Protein AF-A0A9D5PR48-F1 (afdb_monomer)

Foldseek 3Di:
DWDWPDAFDDDPDFDPVLVVLVVVLVVLVVVCVVCVVVDDPVVNVVSVVVSVVSVVVSVVVRVPLVVLQCVFVVCVVVVVWDKAWAFKPPFAADPDPCLQAWIWTDGPRDIATAGSDCDSRRGAHGVVNPGPDDGGWTKMFIFDDDDPHTRTRTIITDD

Radius of gyration: 21.83 Å; Cα contacts (8 Å, |Δi|>4): 240; chains: 1; bounding box: 52×25×61 Å

Secondary structure (DSSP, 8-state):
-EEEEEEPPPP-PPPHHHHHHHHHHHHHHHHHHHHTTT--HHHHHHHHHHHHHHHHHHHHHHHHHHHHHHHHHHHHHTT--EEEEEEEEEEEPPPTT-TTSPEEEEETTEEEEE-SS--TT--PPPGGGT----TT-EEEEEEEEETTEEEEEEEEEE-

Mean predicted aligned error: 9.35 Å

Nearest PDB structures (foldseek):
  5mto-assembly1_A  TM=6.828E-01  e=8.943E+00  Homo sapiens

pLDDT: mean 79.95, std 10.3, range [54.38, 94.62]

Structure (mmCIF, N/CA/C/O backbone):
data_AF-A0A9D5PR48-F1
#
_entry.id   AF-A0A9D5PR48-F1
#
loop_
_atom_site.group_PDB
_atom_site.id
_atom_site.type_symbol
_atom_site.label_atom_id
_atom_site.label_alt_id
_atom_site.label_comp_id
_atom_site.label_asym_id
_atom_site.label_entity_id
_atom_site.label_seq_id
_atom_site.pdbx_PDB_ins_code
_atom_site.Cartn_x
_atom_site.Cartn_y
_atom_site.Cartn_z
_atom_site.occupancy
_atom_site.B_iso_or_equiv
_atom_site.auth_seq_id
_atom_site.auth_comp_id
_atom_site.auth_asym_id
_atom_site.auth_atom_id
_atom_site.pdbx_PDB_model_num
ATOM 1 N N . MET A 1 1 ? -23.192 7.357 17.269 1.00 73.12 1 MET A N 1
ATOM 2 C CA . MET A 1 1 ? -23.540 7.566 15.830 1.00 73.12 1 MET A CA 1
ATOM 3 C C . MET A 1 1 ? -22.250 7.376 15.039 1.00 73.12 1 MET A C 1
ATOM 5 O O . MET A 1 1 ? -21.206 7.620 15.623 1.00 73.12 1 MET A O 1
ATOM 9 N N . TYR A 1 2 ? -22.253 6.890 13.791 1.00 80.50 2 TYR A N 1
ATOM 10 C CA . TYR A 1 2 ? -20.983 6.732 13.058 1.00 80.50 2 TYR A CA 1
ATOM 11 C C . TYR A 1 2 ? -20.631 8.016 12.310 1.00 80.50 2 TYR A C 1
ATOM 13 O O . TYR A 1 2 ? -21.438 8.506 11.518 1.00 80.50 2 TYR A O 1
ATOM 21 N N . LYS A 1 3 ? -19.427 8.535 12.547 1.00 86.62 3 LYS A N 1
ATOM 22 C CA . LYS A 1 3 ? -18.838 9.640 11.794 1.00 86.62 3 LYS A CA 1
ATOM 23 C C . LYS A 1 3 ? -17.808 9.084 10.822 1.00 86.62 3 LYS A C 1
ATOM 25 O O . LYS A 1 3 ? -16.856 8.422 11.230 1.00 86.62 3 LYS A O 1
ATOM 30 N N . GLU A 1 4 ? -17.988 9.348 9.534 1.00 85.31 4 GLU A N 1
ATOM 31 C CA . GLU A 1 4 ? -17.011 8.944 8.526 1.00 85.31 4 GLU A CA 1
ATOM 32 C C . GLU A 1 4 ? -15.728 9.765 8.685 1.00 85.31 4 GLU A C 1
ATOM 34 O O . GLU A 1 4 ? -15.743 10.996 8.636 1.00 85.31 4 GLU A O 1
ATOM 39 N N . VAL A 1 5 ? -14.623 9.062 8.918 1.00 85.00 5 VAL A N 1
ATOM 40 C CA . VAL A 1 5 ? -13.288 9.648 9.071 1.00 85.00 5 VAL A CA 1
ATOM 41 C C . VAL A 1 5 ? -12.548 9.624 7.743 1.00 85.00 5 VAL A C 1
ATOM 43 O O . VAL A 1 5 ? -11.842 10.569 7.393 1.00 85.00 5 VAL A O 1
ATOM 46 N N . TYR A 1 6 ? -12.694 8.523 7.011 1.00 85.50 6 TYR A N 1
ATOM 47 C CA . TYR A 1 6 ? -11.962 8.278 5.785 1.00 85.50 6 TYR A CA 1
ATOM 48 C C . TYR A 1 6 ? -12.713 7.284 4.901 1.00 85.50 6 TYR A C 1
ATOM 50 O O . TYR A 1 6 ? -13.219 6.273 5.386 1.00 85.50 6 TYR A O 1
ATOM 58 N N . GLU A 1 7 ? -12.695 7.540 3.596 1.00 84.69 7 GLU A N 1
ATOM 59 C CA . GLU A 1 7 ? -13.134 6.605 2.568 1.00 84.69 7 GLU A CA 1
ATOM 60 C C . GLU A 1 7 ? -12.174 6.670 1.375 1.00 84.69 7 GLU A C 1
ATOM 62 O O . GLU A 1 7 ? -11.791 7.748 0.900 1.00 84.69 7 GLU A O 1
ATOM 67 N N . ALA A 1 8 ? -11.760 5.497 0.902 1.00 81.56 8 ALA A N 1
ATOM 68 C CA . ALA A 1 8 ? -10.838 5.359 -0.206 1.00 81.56 8 ALA A CA 1
ATOM 69 C C . ALA A 1 8 ? -11.466 5.886 -1.497 1.00 81.56 8 ALA A C 1
ATOM 71 O O . ALA A 1 8 ? -12.546 5.475 -1.926 1.00 81.56 8 ALA A O 1
ATOM 72 N N . LYS A 1 9 ? -10.739 6.778 -2.168 1.00 77.94 9 LYS A N 1
ATOM 73 C CA . LYS A 1 9 ? -11.141 7.340 -3.459 1.00 77.94 9 LYS A CA 1
ATOM 74 C C . LYS A 1 9 ? -10.588 6.513 -4.619 1.00 77.94 9 LYS A C 1
ATOM 76 O O . LYS A 1 9 ? -9.524 5.904 -4.480 1.00 77.94 9 LYS A O 1
ATOM 81 N N . PRO A 1 10 ? -11.260 6.529 -5.785 1.00 69.75 10 PRO A N 1
ATOM 82 C CA . PRO A 1 10 ? -10.717 5.898 -6.977 1.00 69.75 10 PRO A CA 1
ATOM 83 C C . PRO A 1 10 ? -9.378 6.555 -7.318 1.00 69.75 10 PRO A C 1
ATOM 85 O O . PRO A 1 10 ? -9.271 7.777 -7.448 1.00 69.75 10 PRO A O 1
ATOM 88 N N . PHE A 1 11 ? -8.335 5.736 -7.419 1.00 62.84 11 PHE A N 1
ATOM 89 C CA . PHE A 1 11 ? -6.980 6.217 -7.639 1.00 62.84 11 PHE A CA 1
ATOM 90 C C . PHE A 1 11 ? -6.679 6.335 -9.135 1.00 62.84 11 PHE A C 1
ATOM 92 O O . PHE A 1 11 ? -6.732 5.350 -9.868 1.00 62.84 11 PHE A O 1
ATOM 99 N N . TYR A 1 12 ? -6.287 7.536 -9.562 1.00 57.91 12 TYR A N 1
ATOM 100 C CA . TYR A 1 12 ? -5.843 7.833 -10.932 1.00 57.91 12 TYR A CA 1
ATOM 101 C C . TYR A 1 12 ? -4.339 8.139 -11.021 1.00 57.91 12 TYR A C 1
ATOM 103 O O . TYR A 1 12 ? -3.853 8.588 -12.057 1.00 57.91 12 TYR A O 1
ATOM 111 N N . GLY A 1 13 ? -3.590 7.952 -9.931 1.00 54.38 13 GLY A N 1
ATOM 112 C CA . GLY A 1 13 ? -2.180 8.323 -9.884 1.00 54.38 13 GLY A CA 1
ATOM 113 C C . GLY A 1 13 ? -1.275 7.352 -10.643 1.00 54.38 13 GLY A C 1
ATOM 114 O O . GLY A 1 13 ? -1.554 6.161 -10.789 1.00 54.38 13 GLY A O 1
ATOM 115 N N . VAL A 1 14 ? -0.145 7.874 -11.104 1.00 59.56 14 VAL A N 1
ATOM 116 C CA . VAL A 1 14 ? 0.869 7.113 -11.833 1.00 59.56 14 VAL A CA 1
ATOM 117 C C . VAL A 1 14 ? 1.994 6.745 -10.866 1.00 59.56 14 VAL A C 1
ATOM 119 O O . VAL A 1 14 ? 2.387 7.564 -10.038 1.00 59.56 14 VAL A O 1
ATOM 122 N N . ASN A 1 15 ? 2.501 5.512 -10.926 1.00 66.75 15 ASN A N 1
ATOM 123 C CA . ASN A 1 15 ? 3.595 5.065 -10.058 1.00 66.75 15 ASN A CA 1
ATOM 124 C C . ASN A 1 15 ? 4.833 5.986 -10.234 1.00 66.75 15 ASN A C 1
ATOM 126 O O . ASN A 1 15 ? 5.262 6.178 -11.372 1.00 66.75 15 ASN A O 1
ATOM 130 N N . PRO A 1 16 ? 5.447 6.535 -9.164 1.00 67.75 16 PRO A N 1
ATOM 131 C CA . PRO A 1 16 ? 6.638 7.385 -9.281 1.00 67.75 16 PRO A CA 1
ATOM 132 C C . PRO A 1 16 ? 7.785 6.722 -10.053 1.00 67.75 16 PRO A C 1
ATOM 134 O O . PRO A 1 16 ? 8.445 7.374 -10.860 1.00 67.75 16 PRO A O 1
ATOM 137 N N . ALA A 1 17 ? 7.977 5.408 -9.882 1.00 68.06 17 ALA A N 1
ATOM 138 C CA . ALA A 1 17 ? 8.968 4.650 -10.641 1.00 68.06 17 ALA A CA 1
ATOM 139 C C . ALA A 1 17 ? 8.660 4.676 -12.146 1.00 68.06 17 ALA A C 1
ATOM 141 O O . ALA A 1 17 ? 9.563 4.870 -12.956 1.00 68.06 17 ALA A O 1
ATOM 142 N N . PHE A 1 18 ? 7.384 4.561 -12.530 1.00 71.81 18 PHE A N 1
ATOM 143 C CA . PHE A 1 18 ? 6.960 4.677 -13.927 1.00 71.81 18 PHE A CA 1
ATOM 144 C C . PHE A 1 18 ? 7.292 6.059 -14.504 1.00 71.81 18 PHE A C 1
ATOM 146 O O . PHE A 1 18 ? 7.827 6.142 -15.606 1.00 71.81 18 PHE A O 1
ATOM 153 N N . VAL A 1 19 ? 7.049 7.137 -13.750 1.00 75.62 19 VAL A N 1
ATOM 154 C CA . VAL A 1 19 ? 7.395 8.503 -14.182 1.00 75.62 19 VAL A CA 1
ATOM 155 C C . VAL A 1 19 ? 8.905 8.641 -14.406 1.00 75.62 19 VAL A C 1
ATOM 157 O O . VAL A 1 19 ? 9.320 9.150 -15.446 1.00 75.62 19 VAL A O 1
ATOM 160 N N . ILE A 1 20 ? 9.729 8.130 -13.485 1.00 79.06 20 ILE A N 1
ATOM 161 C CA . ILE A 1 20 ? 11.196 8.153 -13.605 1.00 79.06 20 ILE A CA 1
ATOM 162 C C . ILE A 1 20 ? 11.656 7.398 -14.857 1.00 79.06 20 ILE A C 1
ATOM 164 O O . ILE A 1 20 ? 12.453 7.924 -15.635 1.00 79.06 20 ILE A O 1
ATOM 168 N N . PHE A 1 21 ? 11.133 6.193 -15.101 1.00 79.19 21 PHE A N 1
ATOM 169 C CA . PHE A 1 21 ? 11.506 5.431 -16.291 1.00 79.19 21 PHE A CA 1
ATOM 170 C C . PHE A 1 21 ? 11.067 6.118 -17.593 1.00 79.19 21 PHE A C 1
ATOM 172 O O . PHE A 1 21 ? 11.830 6.108 -18.559 1.00 79.19 21 PHE A O 1
ATOM 179 N N . CYS A 1 22 ? 9.900 6.768 -17.621 1.00 81.31 22 CYS A N 1
ATOM 180 C CA . CYS A 1 22 ? 9.469 7.578 -18.763 1.00 81.31 22 CYS A CA 1
ATOM 181 C C . CYS A 1 22 ? 10.450 8.724 -19.050 1.00 81.31 22 CYS A C 1
ATOM 183 O O . CYS A 1 22 ? 10.836 8.925 -20.201 1.00 81.31 22 CYS A O 1
ATOM 185 N N . VAL A 1 23 ? 10.911 9.438 -18.016 1.00 85.06 23 VAL A N 1
ATOM 186 C CA . VAL A 1 23 ? 11.910 10.509 -18.167 1.00 85.06 23 VAL A CA 1
ATOM 187 C C . VAL A 1 23 ? 13.230 9.958 -18.714 1.00 85.06 23 VAL A C 1
ATOM 189 O O . VAL A 1 23 ? 13.783 10.522 -19.658 1.00 85.06 23 VAL A O 1
ATOM 192 N N . ILE A 1 24 ? 13.711 8.828 -18.187 1.00 84.19 24 ILE A N 1
ATOM 193 C CA . ILE A 1 24 ? 14.936 8.172 -18.672 1.00 84.19 24 ILE A CA 1
ATOM 194 C C . ILE A 1 24 ? 14.794 7.765 -20.146 1.00 84.19 24 ILE A C 1
ATOM 196 O O . ILE A 1 24 ? 15.695 8.030 -20.940 1.00 84.19 24 ILE A O 1
ATOM 200 N N . ALA A 1 25 ? 13.660 7.180 -20.543 1.00 83.44 25 ALA A N 1
ATOM 201 C CA . ALA A 1 25 ? 13.415 6.788 -21.930 1.00 83.44 25 ALA A CA 1
ATOM 202 C C . ALA A 1 25 ? 13.410 7.994 -22.886 1.00 83.44 25 ALA A C 1
ATOM 204 O O . ALA A 1 25 ? 13.985 7.922 -23.976 1.00 83.44 25 ALA A O 1
ATOM 205 N N . VAL A 1 26 ? 12.827 9.124 -22.470 1.00 87.00 26 VAL A N 1
ATOM 206 C CA . VAL A 1 26 ? 12.866 10.378 -23.240 1.00 87.00 26 VAL A CA 1
ATOM 207 C C . VAL A 1 26 ? 14.301 10.893 -23.373 1.00 87.00 26 VAL A C 1
ATOM 209 O O . VAL A 1 26 ? 14.725 11.211 -24.483 1.00 87.00 26 VAL A O 1
ATOM 212 N N . LEU A 1 27 ? 15.081 10.917 -22.286 1.00 86.44 27 LEU A N 1
ATOM 213 C CA . LEU A 1 27 ? 16.483 11.350 -22.318 1.00 86.44 27 LEU A CA 1
ATOM 214 C C . LEU A 1 27 ? 17.338 10.477 -23.245 1.00 86.44 27 LEU A C 1
ATOM 216 O O . LEU A 1 27 ? 18.084 11.011 -24.065 1.00 86.44 27 LEU A O 1
ATOM 220 N N . ILE A 1 28 ? 17.188 9.150 -23.175 1.00 83.62 28 ILE A N 1
ATOM 221 C CA . ILE A 1 28 ? 17.862 8.215 -24.088 1.00 83.62 28 ILE A CA 1
ATOM 222 C C . ILE A 1 28 ? 17.473 8.535 -25.534 1.00 83.62 28 ILE A C 1
ATOM 224 O O . ILE A 1 28 ? 18.347 8.675 -26.385 1.00 83.62 28 ILE A O 1
ATOM 228 N N . THR A 1 29 ? 16.184 8.729 -25.815 1.00 82.88 29 THR A N 1
ATOM 229 C CA . THR A 1 29 ? 15.697 9.053 -27.165 1.00 82.88 29 THR A CA 1
ATOM 230 C C . THR A 1 29 ? 16.295 10.361 -27.695 1.00 82.88 29 THR A C 1
ATOM 232 O O . THR A 1 29 ? 16.726 10.420 -28.846 1.00 82.88 29 THR A O 1
ATOM 235 N N . LEU A 1 30 ? 16.395 11.398 -26.860 1.00 86.44 30 LEU A N 1
ATOM 236 C CA . LEU A 1 30 ? 17.009 12.677 -27.230 1.00 86.44 30 LEU A CA 1
ATOM 237 C C . LEU A 1 30 ? 18.506 12.538 -27.534 1.00 86.44 30 LEU A C 1
ATOM 239 O O . LEU A 1 30 ? 18.980 13.079 -28.535 1.00 86.44 30 LEU A O 1
ATOM 243 N N . ILE A 1 31 ? 19.241 11.773 -26.720 1.00 83.50 31 ILE A N 1
ATOM 244 C CA . ILE A 1 31 ? 20.657 11.462 -26.967 1.00 83.50 31 ILE A CA 1
ATOM 245 C C . ILE A 1 31 ? 20.807 10.724 -28.301 1.00 83.50 31 ILE A C 1
ATOM 247 O O . ILE A 1 31 ? 21.691 11.051 -29.096 1.00 83.50 31 ILE A O 1
ATOM 251 N N . LEU A 1 32 ? 19.913 9.775 -28.592 1.00 78.38 32 LEU A N 1
ATOM 252 C CA . LEU A 1 32 ? 19.930 9.049 -29.858 1.00 78.38 32 LEU A CA 1
ATOM 253 C C . LEU A 1 32 ? 19.725 9.976 -31.045 1.00 78.38 32 LEU A C 1
ATOM 255 O O . LEU A 1 32 ? 20.510 9.911 -31.985 1.00 78.38 32 LEU A O 1
ATOM 259 N N . ILE A 1 33 ? 18.736 10.866 -30.994 1.00 82.81 33 ILE A N 1
ATOM 260 C CA . ILE A 1 33 ? 18.483 11.832 -32.069 1.00 82.81 33 ILE A CA 1
ATOM 261 C C . ILE A 1 33 ? 19.699 12.749 -32.274 1.00 82.81 33 ILE A C 1
ATOM 263 O O . ILE A 1 33 ? 20.119 12.968 -33.411 1.00 82.81 33 ILE A O 1
ATOM 267 N N . ALA A 1 34 ? 20.312 13.239 -31.192 1.00 83.19 34 ALA A N 1
ATOM 268 C CA . ALA A 1 34 ? 21.458 14.146 -31.263 1.00 83.19 34 ALA A CA 1
ATOM 269 C C . ALA A 1 34 ? 22.705 13.498 -31.894 1.00 83.19 34 ALA A C 1
ATOM 271 O O . ALA A 1 34 ? 23.434 14.143 -32.650 1.00 83.19 34 ALA A O 1
ATOM 272 N N . PHE A 1 35 ? 22.947 12.215 -31.618 1.00 78.88 35 PHE A N 1
ATOM 273 C CA . PHE A 1 35 ? 24.132 11.493 -32.093 1.00 78.88 35 PHE A CA 1
ATOM 274 C C . PHE A 1 35 ? 23.864 10.561 -33.283 1.00 78.88 35 PHE A C 1
ATOM 276 O O . PHE A 1 35 ? 24.788 9.922 -33.788 1.00 78.88 35 PHE A O 1
ATOM 283 N N . TRP A 1 36 ? 22.636 10.532 -33.803 1.00 73.44 36 TRP A N 1
ATOM 284 C CA . TRP A 1 36 ? 22.188 9.596 -34.840 1.00 73.44 36 TRP A CA 1
ATOM 285 C C . TRP A 1 36 ? 23.044 9.627 -36.113 1.00 73.44 36 TRP A C 1
ATOM 287 O O . TRP A 1 36 ? 23.288 8.599 -36.744 1.00 73.44 36 TRP A O 1
ATOM 297 N N . ARG A 1 37 ? 23.563 10.810 -36.466 1.00 71.31 37 ARG A N 1
ATOM 298 C CA . ARG A 1 37 ? 24.444 11.012 -37.628 1.00 71.31 37 ARG A CA 1
ATOM 299 C C . ARG A 1 37 ? 25.890 10.564 -37.413 1.00 71.31 37 ARG A C 1
ATOM 301 O O . ARG A 1 37 ? 26.593 10.361 -38.395 1.00 71.31 37 ARG A O 1
ATOM 308 N N . LYS A 1 38 ? 26.339 10.434 -36.163 1.00 73.44 38 LYS A N 1
ATOM 309 C CA . LYS A 1 38 ? 27.724 10.071 -35.813 1.00 73.44 38 LYS A CA 1
ATOM 310 C C . LYS A 1 38 ? 27.906 8.579 -35.537 1.00 73.44 38 LYS A C 1
ATOM 312 O O . LYS A 1 38 ? 29.039 8.126 -35.429 1.00 73.44 38 LYS A O 1
ATOM 317 N N . PHE A 1 39 ? 26.813 7.829 -35.419 1.00 69.88 39 PHE A N 1
ATOM 318 C CA . PHE A 1 39 ? 26.846 6.417 -35.062 1.00 69.88 39 PHE A CA 1
ATOM 319 C C . PHE A 1 39 ? 26.921 5.493 -36.279 1.00 69.88 39 PHE A C 1
ATOM 321 O O . PHE A 1 39 ? 26.159 5.643 -37.243 1.00 69.88 39 PHE A O 1
ATOM 328 N N . ASP A 1 40 ? 27.819 4.512 -36.182 1.00 80.56 40 ASP A N 1
ATOM 329 C CA . ASP A 1 40 ? 27.971 3.398 -37.117 1.00 80.56 40 ASP A CA 1
ATOM 330 C C . ASP A 1 40 ? 26.772 2.432 -37.041 1.00 80.56 40 ASP A C 1
ATOM 332 O O . ASP A 1 40 ? 26.048 2.384 -36.041 1.00 80.56 40 ASP A O 1
ATOM 336 N N . MET A 1 41 ? 26.532 1.656 -38.095 1.00 75.75 41 MET A N 1
ATOM 337 C CA . MET A 1 41 ? 25.315 0.863 -38.274 1.00 75.75 41 MET A CA 1
ATOM 338 C C . MET A 1 41 ? 25.081 -0.141 -37.133 1.00 75.75 41 MET A C 1
ATOM 340 O O . MET A 1 41 ? 23.953 -0.260 -36.655 1.00 75.75 41 MET A O 1
ATOM 344 N N . GLY A 1 42 ? 26.139 -0.781 -36.617 1.00 77.19 42 GLY A N 1
ATOM 345 C CA . GL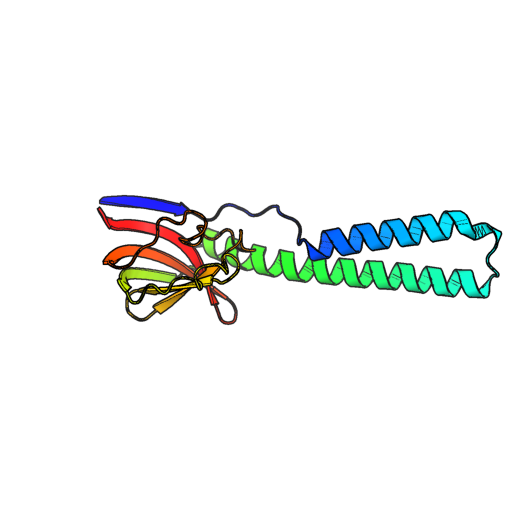Y A 1 42 ? 26.050 -1.703 -35.476 1.00 77.19 42 GLY A CA 1
ATOM 346 C C . GLY A 1 42 ? 25.629 -1.021 -34.169 1.00 77.19 42 GLY A C 1
ATOM 347 O O . GLY A 1 42 ? 24.785 -1.533 -33.433 1.00 77.19 42 GLY A O 1
ATOM 348 N N . SER A 1 43 ? 26.139 0.187 -33.913 1.00 77.38 43 SER A N 1
ATOM 349 C CA . SER A 1 43 ? 25.757 0.959 -32.725 1.00 77.38 43 SER A CA 1
ATOM 350 C C . SER A 1 43 ? 24.285 1.385 -32.754 1.00 77.38 43 SER A C 1
ATOM 352 O O . SER A 1 43 ? 23.621 1.354 -31.722 1.00 77.38 43 SER A O 1
ATOM 354 N N . ARG A 1 44 ? 23.718 1.665 -33.937 1.00 78.25 44 ARG A N 1
ATOM 355 C CA . ARG A 1 44 ? 22.286 1.992 -34.085 1.00 78.25 44 ARG A CA 1
ATOM 356 C C . ARG A 1 44 ? 21.384 0.836 -33.657 1.00 78.25 44 ARG A C 1
ATOM 358 O O . ARG A 1 44 ? 20.418 1.073 -32.939 1.00 78.25 44 ARG A O 1
ATOM 365 N N . PHE A 1 45 ? 21.713 -0.397 -34.049 1.00 81.81 45 PHE A N 1
ATOM 366 C CA . PHE A 1 45 ? 20.962 -1.586 -33.628 1.00 81.81 45 PHE A CA 1
ATOM 367 C C . PHE A 1 45 ? 21.047 -1.818 -32.119 1.00 81.81 45 PHE A C 1
ATOM 369 O O . PHE A 1 45 ? 20.027 -2.083 -31.486 1.00 81.81 45 PHE A O 1
ATOM 376 N N . PHE A 1 46 ? 22.237 -1.656 -31.535 1.00 81.25 46 PHE A N 1
ATOM 377 C CA . PHE A 1 46 ? 22.432 -1.783 -30.091 1.00 81.25 46 PHE A CA 1
ATOM 378 C C . PHE A 1 46 ? 21.573 -0.783 -29.302 1.00 81.25 46 PHE A C 1
ATOM 380 O O . PHE A 1 46 ? 20.895 -1.149 -28.344 1.00 81.25 46 PHE A O 1
ATOM 387 N N . PHE A 1 47 ? 21.519 0.473 -29.743 1.00 78.44 47 PHE A N 1
ATOM 388 C CA . PHE A 1 47 ? 20.689 1.487 -29.099 1.00 78.44 47 PHE A CA 1
ATOM 389 C C . PHE A 1 47 ? 19.185 1.269 -29.277 1.00 78.44 47 PHE A C 1
ATOM 391 O O . PHE A 1 47 ? 18.413 1.530 -28.355 1.00 78.44 47 PHE A O 1
ATOM 398 N N . LEU A 1 48 ? 18.759 0.779 -30.441 1.00 81.56 48 LEU A N 1
ATOM 399 C CA . LEU A 1 48 ? 17.356 0.463 -30.706 1.00 81.56 48 LEU A CA 1
ATOM 400 C C . LEU A 1 48 ? 16.889 -0.698 -29.814 1.00 81.56 48 LEU A C 1
ATOM 402 O O . LEU A 1 48 ? 15.801 -0.643 -29.245 1.00 81.56 48 LEU A O 1
ATOM 406 N N . PHE A 1 49 ? 17.757 -1.691 -29.599 1.00 86.19 49 PHE A N 1
ATOM 407 C CA . PHE A 1 49 ? 17.534 -2.755 -28.623 1.00 86.19 49 PHE A CA 1
ATOM 408 C C . PHE A 1 49 ? 17.394 -2.211 -27.193 1.00 86.19 49 PHE A C 1
ATOM 410 O O . PHE A 1 49 ? 16.437 -2.566 -26.506 1.00 86.19 49 PHE A O 1
ATOM 417 N N . ILE A 1 50 ? 18.281 -1.302 -26.763 1.00 83.69 50 ILE A N 1
ATOM 418 C CA . ILE A 1 50 ? 18.180 -0.646 -25.446 1.00 83.69 50 ILE A 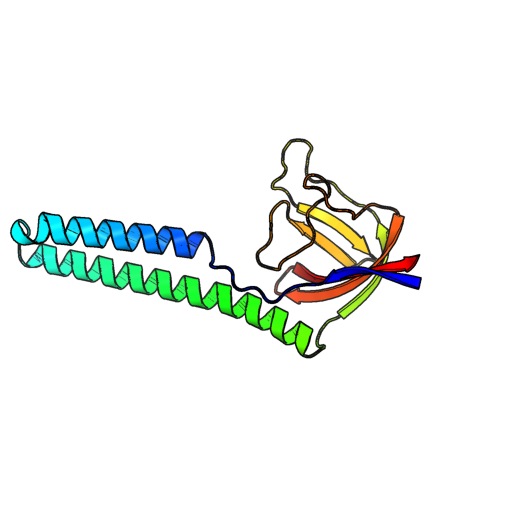CA 1
ATOM 419 C C . ILE A 1 50 ? 16.837 0.080 -25.301 1.00 83.69 50 ILE A C 1
ATOM 421 O O . ILE A 1 50 ? 16.165 -0.078 -24.285 1.00 83.69 50 ILE A O 1
ATOM 425 N N . LEU A 1 51 ? 16.412 0.840 -26.313 1.00 83.06 51 LEU A N 1
ATOM 426 C CA . LEU A 1 51 ? 15.141 1.564 -26.275 1.00 83.06 51 LEU A CA 1
ATOM 427 C C . LEU A 1 51 ? 13.944 0.610 -26.129 1.00 83.06 51 LEU A C 1
ATOM 429 O O . LEU A 1 51 ? 13.096 0.827 -25.265 1.00 83.06 51 LEU A O 1
ATOM 433 N N . ILE A 1 52 ? 13.897 -0.466 -26.923 1.00 86.00 52 ILE A N 1
ATOM 434 C CA . ILE A 1 52 ? 12.848 -1.496 -26.832 1.00 86.00 52 ILE A CA 1
ATOM 435 C C . ILE A 1 52 ? 12.840 -2.140 -25.442 1.00 86.00 52 ILE A C 1
ATOM 437 O O . ILE A 1 52 ? 11.777 -2.316 -24.848 1.00 86.00 52 ILE A O 1
ATOM 441 N N . PHE A 1 53 ? 14.015 -2.453 -24.898 1.00 85.81 53 PHE A N 1
ATOM 442 C CA . PHE A 1 53 ? 14.148 -3.042 -23.570 1.00 85.81 53 PHE A CA 1
ATOM 443 C C . PHE A 1 53 ? 13.623 -2.109 -22.467 1.00 85.81 53 PHE A C 1
ATOM 445 O O . PHE A 1 53 ? 12.878 -2.546 -21.589 1.00 85.81 53 PHE A O 1
ATOM 452 N N . PHE A 1 54 ? 13.923 -0.810 -22.543 1.00 81.75 54 PHE A N 1
ATOM 453 C CA . PHE A 1 54 ? 13.376 0.180 -21.611 1.00 81.75 54 PHE A CA 1
ATOM 454 C C . PHE A 1 54 ? 11.854 0.320 -21.736 1.00 81.75 54 PHE A C 1
ATOM 456 O O . PHE A 1 54 ? 11.167 0.342 -20.716 1.00 81.75 54 PHE A O 1
ATOM 463 N N . ILE A 1 55 ? 11.310 0.350 -22.958 1.00 82.94 55 ILE A N 1
ATOM 464 C CA . ILE A 1 55 ? 9.854 0.371 -23.188 1.00 82.94 55 ILE A CA 1
ATOM 465 C C . ILE A 1 55 ? 9.191 -0.871 -22.579 1.00 82.94 55 ILE A C 1
ATOM 467 O O . ILE A 1 55 ? 8.134 -0.766 -21.951 1.00 82.94 55 ILE A O 1
ATOM 471 N N . PHE A 1 56 ? 9.822 -2.039 -22.712 1.00 84.69 56 PHE A N 1
ATOM 472 C CA . PHE A 1 56 ? 9.336 -3.285 -22.126 1.00 84.69 56 PHE A CA 1
ATOM 473 C C . PHE A 1 56 ? 9.305 -3.225 -20.590 1.00 84.69 56 PHE A C 1
ATOM 475 O O . PHE A 1 56 ? 8.274 -3.528 -19.989 1.00 84.69 56 PHE A O 1
ATOM 482 N N . ILE A 1 57 ? 10.382 -2.756 -19.946 1.00 81.38 57 ILE A N 1
ATOM 483 C CA . ILE A 1 57 ? 10.431 -2.571 -18.484 1.00 81.38 57 ILE A CA 1
ATOM 484 C C . ILE A 1 57 ? 9.346 -1.595 -18.013 1.00 81.38 57 ILE A C 1
ATOM 486 O O . ILE A 1 57 ? 8.626 -1.898 -17.059 1.00 81.38 57 ILE A O 1
ATOM 490 N N . ILE A 1 58 ? 9.195 -0.452 -18.692 1.00 78.31 58 ILE A N 1
ATOM 491 C CA . ILE A 1 58 ? 8.167 0.556 -18.385 1.00 78.31 58 ILE A CA 1
ATOM 492 C C . ILE A 1 58 ? 6.772 -0.066 -18.443 1.00 78.31 58 ILE A C 1
ATOM 494 O O . ILE A 1 58 ? 5.973 0.113 -17.523 1.00 78.31 58 ILE A O 1
ATOM 498 N N . SER A 1 59 ? 6.498 -0.834 -19.497 1.00 72.75 59 SER A N 1
ATOM 499 C CA . SER A 1 59 ? 5.204 -1.485 -19.714 1.00 72.75 59 SER A CA 1
ATOM 500 C C . SER A 1 59 ? 4.890 -2.509 -18.619 1.00 72.75 59 SER A C 1
ATOM 502 O O . SER A 1 59 ? 3.788 -2.509 -18.071 1.00 72.75 5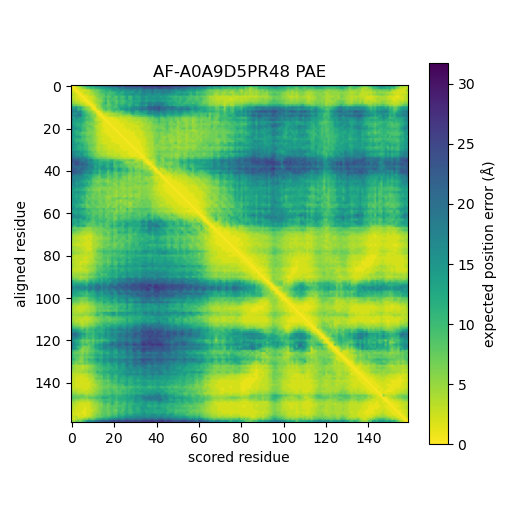9 SER A O 1
ATOM 504 N N . CYS A 1 60 ? 5.872 -3.327 -18.226 1.00 75.31 60 CYS A N 1
ATOM 505 C CA . CYS A 1 60 ? 5.722 -4.292 -17.134 1.00 75.31 60 CYS A CA 1
ATOM 506 C C . CYS A 1 60 ? 5.444 -3.613 -15.781 1.00 75.31 60 CYS A C 1
ATOM 508 O O . CYS A 1 60 ? 4.580 -4.065 -15.030 1.00 75.31 60 CYS A O 1
ATOM 510 N N . GLN A 1 61 ? 6.140 -2.516 -15.466 1.00 69.88 61 GLN A N 1
ATOM 511 C CA . GLN A 1 61 ? 5.946 -1.768 -14.214 1.00 69.88 61 GLN A CA 1
ATOM 512 C C . GLN A 1 61 ? 4.591 -1.044 -14.160 1.00 69.88 61 GLN A C 1
ATOM 514 O O . GLN A 1 61 ? 3.941 -0.993 -13.109 1.00 69.88 61 GLN A O 1
ATOM 519 N N . ALA A 1 62 ? 4.140 -0.504 -15.295 1.00 65.62 62 ALA A N 1
ATOM 520 C CA . ALA A 1 62 ? 2.820 0.105 -15.413 1.00 65.62 62 ALA A CA 1
ATOM 521 C C . ALA A 1 62 ? 1.716 -0.921 -15.135 1.00 65.62 62 ALA A C 1
ATOM 523 O O . ALA A 1 62 ? 0.808 -0.658 -14.349 1.00 65.62 62 ALA A O 1
ATOM 524 N N . TYR A 1 63 ? 1.829 -2.111 -15.731 1.00 66.81 63 TYR A N 1
ATOM 525 C CA . TYR A 1 63 ? 0.808 -3.148 -15.627 1.00 66.81 63 TYR A CA 1
ATOM 526 C C . TYR A 1 63 ? 0.641 -3.661 -14.191 1.00 66.81 63 TYR A C 1
ATOM 528 O O . TYR A 1 63 ? -0.468 -3.681 -13.664 1.00 66.81 63 TYR A O 1
ATOM 536 N N . THR A 1 64 ? 1.736 -4.016 -13.514 1.00 65.31 64 THR A N 1
ATOM 537 C CA . THR A 1 64 ? 1.675 -4.661 -12.188 1.00 65.31 64 THR A CA 1
ATOM 538 C C . THR A 1 64 ? 1.158 -3.743 -11.082 1.00 65.31 64 THR A C 1
ATOM 540 O O . THR A 1 64 ? 0.440 -4.190 -10.187 1.00 65.31 64 THR A O 1
ATOM 543 N N . SER A 1 65 ? 1.508 -2.456 -11.128 1.00 62.91 65 SER A N 1
ATOM 544 C CA . SER A 1 65 ? 1.125 -1.496 -10.088 1.00 62.91 65 SER A CA 1
ATOM 545 C C . SER A 1 65 ? -0.303 -0.968 -10.249 1.00 62.91 65 SER A C 1
ATOM 547 O O . SER A 1 65 ? -0.979 -0.730 -9.246 1.00 62.91 65 SER A O 1
ATOM 549 N N . ILE A 1 66 ? -0.784 -0.832 -11.487 1.00 66.25 66 ILE A N 1
ATOM 550 C CA . ILE A 1 66 ? -2.167 -0.435 -11.775 1.00 66.25 66 ILE A CA 1
ATOM 551 C C . ILE A 1 66 ? -3.125 -1.596 -11.481 1.00 66.25 66 ILE A C 1
ATOM 553 O O . ILE A 1 66 ? -4.170 -1.377 -10.870 1.00 66.25 66 ILE A O 1
ATOM 557 N N . ASP A 1 67 ? -2.761 -2.827 -11.852 1.00 72.06 67 ASP A N 1
ATOM 558 C CA . ASP A 1 67 ? -3.631 -3.997 -11.692 1.00 72.06 67 ASP A CA 1
ATOM 559 C C . ASP A 1 67 ? -3.892 -4.334 -10.216 1.00 72.06 67 ASP A C 1
ATOM 561 O O . ASP A 1 67 ? -5.040 -4.499 -9.807 1.00 72.06 67 ASP A O 1
ATOM 565 N N . ALA A 1 68 ? -2.851 -4.315 -9.376 1.00 73.38 68 ALA A N 1
ATOM 566 C CA . ALA A 1 68 ? -2.976 -4.555 -7.936 1.00 73.38 68 ALA A CA 1
ATOM 567 C C . ALA A 1 68 ? -3.971 -3.594 -7.259 1.00 73.38 68 ALA A C 1
ATOM 569 O O . ALA A 1 68 ? -4.870 -4.016 -6.533 1.00 73.38 68 ALA A O 1
ATOM 570 N N . LYS A 1 69 ? -3.832 -2.294 -7.534 1.00 74.81 69 LYS A N 1
ATOM 571 C CA . LYS A 1 69 ? -4.686 -1.243 -6.967 1.00 74.81 69 LYS A CA 1
ATOM 572 C C . LYS A 1 69 ? -6.108 -1.315 -7.472 1.00 74.81 69 LYS A C 1
ATOM 574 O O . LYS A 1 69 ? -7.048 -1.222 -6.688 1.00 74.81 69 LYS A O 1
ATOM 579 N N . ARG A 1 70 ? -6.258 -1.511 -8.781 1.00 78.00 70 ARG A N 1
ATOM 580 C CA . ARG A 1 70 ? -7.562 -1.660 -9.411 1.00 78.00 70 ARG A CA 1
ATOM 581 C C . ARG A 1 70 ? -8.292 -2.874 -8.856 1.00 78.00 70 ARG A C 1
ATOM 583 O O . ARG A 1 70 ? -9.478 -2.773 -8.581 1.00 78.00 70 ARG A O 1
ATOM 590 N N . LYS A 1 71 ? -7.594 -3.990 -8.641 1.00 82.88 71 LYS A N 1
ATOM 591 C CA . LYS A 1 71 ? -8.175 -5.202 -8.063 1.00 82.88 71 LYS A CA 1
ATOM 592 C C . LYS A 1 71 ? -8.709 -4.964 -6.650 1.00 82.88 71 LYS A C 1
ATOM 594 O O . LYS A 1 71 ? -9.859 -5.296 -6.395 1.00 82.88 71 LYS A O 1
ATOM 599 N N . VAL A 1 72 ? -7.914 -4.359 -5.766 1.00 86.19 72 VAL A N 1
ATOM 600 C CA . VAL A 1 72 ? -8.349 -4.058 -4.388 1.00 86.19 72 VAL A CA 1
ATOM 601 C C . VAL A 1 72 ? -9.501 -3.053 -4.380 1.00 86.19 72 VAL A C 1
ATOM 603 O O . VAL A 1 72 ? -10.509 -3.283 -3.724 1.00 86.19 72 VAL A O 1
ATOM 606 N N . TYR A 1 73 ? -9.410 -1.972 -5.159 1.00 85.31 73 TYR A N 1
ATOM 607 C CA . TYR A 1 73 ? -10.490 -0.986 -5.222 1.00 85.31 73 TYR A CA 1
ATOM 608 C C . TYR A 1 73 ? -11.780 -1.571 -5.816 1.00 85.31 73 TYR A C 1
ATOM 610 O O . TYR A 1 73 ? -12.866 -1.322 -5.306 1.00 85.31 73 TYR A O 1
ATOM 618 N N . ASN A 1 74 ? -11.683 -2.403 -6.855 1.00 85.81 74 ASN A N 1
ATOM 619 C CA . ASN A 1 74 ? -12.846 -3.084 -7.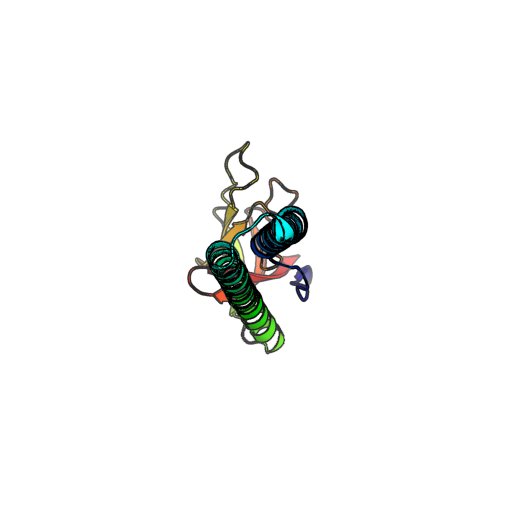422 1.00 85.81 74 ASN A CA 1
ATOM 620 C C . ASN A 1 74 ? -13.481 -4.057 -6.424 1.00 85.81 74 ASN A C 1
ATOM 622 O O . ASN A 1 74 ? -14.703 -4.106 -6.353 1.00 85.81 74 ASN A O 1
ATOM 626 N N . ALA A 1 75 ? -12.680 -4.796 -5.650 1.00 88.69 75 ALA A N 1
ATOM 627 C CA . ALA A 1 75 ? -13.188 -5.662 -4.587 1.00 88.69 75 ALA A CA 1
ATOM 628 C C . ALA A 1 75 ? -13.929 -4.845 -3.514 1.00 88.69 75 ALA A C 1
ATOM 630 O O . ALA A 1 75 ? -15.009 -5.232 -3.078 1.00 88.69 75 ALA A O 1
ATOM 631 N N . TYR A 1 76 ? -13.425 -3.655 -3.172 1.00 89.94 76 TYR A N 1
ATOM 632 C CA . TYR A 1 76 ? -14.117 -2.741 -2.262 1.00 89.94 76 TYR A CA 1
ATOM 633 C C . TYR A 1 76 ? -15.479 -2.296 -2.808 1.00 89.94 76 TYR A C 1
ATOM 635 O O . TYR A 1 76 ? -16.486 -2.417 -2.114 1.00 89.94 76 TYR A O 1
ATOM 643 N N . ILE A 1 77 ? -15.532 -1.858 -4.070 1.00 89.88 77 ILE A N 1
ATOM 644 C CA . ILE A 1 77 ? -16.782 -1.451 -4.732 1.00 89.88 77 ILE A CA 1
ATOM 645 C C . ILE A 1 77 ? -17.758 -2.625 -4.899 1.00 89.88 77 ILE A C 1
ATOM 647 O O . ILE A 1 77 ? -18.968 -2.432 -4.814 1.00 89.88 77 ILE A O 1
ATOM 651 N N . ALA A 1 78 ? -17.252 -3.842 -5.104 1.00 91.69 78 ALA A N 1
ATOM 652 C CA . ALA A 1 78 ? -18.059 -5.058 -5.168 1.00 91.69 78 ALA A CA 1
ATOM 653 C C . ALA A 1 78 ? -18.611 -5.500 -3.797 1.00 91.69 78 ALA A C 1
ATOM 655 O O . ALA A 1 78 ? -19.433 -6.412 -3.743 1.00 91.69 78 ALA A O 1
ATOM 656 N N . GLY A 1 79 ? -18.186 -4.863 -2.699 1.00 91.00 79 GLY A N 1
ATOM 657 C CA . GLY A 1 79 ? -18.572 -5.241 -1.339 1.00 91.00 79 GLY A CA 1
ATOM 658 C C . GLY A 1 79 ? -17.785 -6.426 -0.772 1.00 91.00 79 GLY A C 1
ATOM 659 O O . GLY A 1 79 ? -18.154 -6.956 0.270 1.00 91.00 79 GLY A O 1
ATOM 660 N N . GLU A 1 80 ? -16.696 -6.840 -1.422 1.00 93.12 80 GLU A N 1
ATOM 661 C CA . GLU A 1 80 ? -15.825 -7.953 -1.016 1.00 93.12 80 GLU A CA 1
ATOM 662 C C . GLU A 1 80 ? -14.766 -7.509 0.014 1.00 93.12 80 GLU A C 1
ATOM 664 O O . GLU A 1 80 ? -13.589 -7.859 -0.079 1.00 93.12 80 GLU A O 1
ATOM 669 N N . TYR A 1 81 ? -15.165 -6.690 0.986 1.00 93.00 81 TYR A N 1
ATOM 670 C CA . TYR A 1 81 ? -14.301 -6.236 2.073 1.00 93.00 81 TYR A CA 1
ATOM 671 C C . TYR A 1 81 ? -14.662 -6.926 3.388 1.00 93.00 81 TYR A C 1
ATOM 673 O O . TYR A 1 81 ? -15.788 -7.366 3.610 1.00 93.00 81 TYR A O 1
ATOM 681 N N . LEU A 1 82 ? -13.686 -6.993 4.285 1.00 94.62 82 LEU A N 1
ATOM 682 C CA . LEU A 1 82 ? -13.887 -7.399 5.666 1.00 94.62 82 LEU A CA 1
ATOM 683 C C . LEU A 1 82 ? -14.124 -6.163 6.525 1.00 94.62 82 LEU A C 1
ATOM 685 O O . LEU A 1 82 ? -13.651 -5.069 6.214 1.00 94.62 82 LEU A O 1
ATOM 689 N N . THR A 1 83 ? -14.844 -6.340 7.625 1.00 94.31 83 THR A N 1
ATOM 690 C CA . THR A 1 83 ? -15.077 -5.276 8.597 1.00 94.31 83 THR A CA 1
ATOM 691 C C . THR A 1 83 ? -14.633 -5.745 9.968 1.00 94.31 83 THR A C 1
ATOM 693 O O . THR A 1 83 ? -14.968 -6.852 10.383 1.00 94.31 83 THR A O 1
ATOM 696 N N . VAL A 1 84 ? -13.902 -4.892 10.677 1.00 94.62 84 VAL A N 1
ATOM 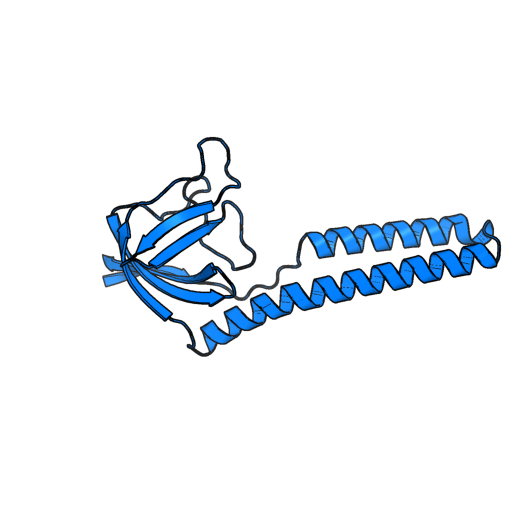697 C CA . VAL A 1 84 ? -13.586 -5.074 12.094 1.00 94.62 84 VAL A CA 1
ATOM 698 C C . VAL A 1 84 ? -14.032 -3.836 12.855 1.00 94.62 84 VAL A C 1
ATOM 700 O O . VAL A 1 84 ? -13.975 -2.720 12.334 1.00 94.62 84 VAL A O 1
ATOM 703 N N . GLN A 1 85 ? -14.530 -4.031 14.068 1.00 94.31 85 GLN A N 1
ATOM 704 C CA . GLN A 1 85 ? -14.989 -2.955 14.928 1.00 94.31 85 GLN A CA 1
ATOM 705 C C . GLN A 1 85 ? -14.434 -3.170 16.324 1.00 94.31 85 GLN A C 1
ATOM 707 O O . GLN A 1 85 ? -14.540 -4.262 16.870 1.00 94.31 85 GLN A O 1
ATOM 712 N N . GLY A 1 86 ? -13.887 -2.115 16.910 1.00 93.38 86 GLY A N 1
ATOM 713 C CA . GLY A 1 86 ? -13.316 -2.188 18.239 1.00 93.38 86 GLY A CA 1
ATOM 714 C C . GLY A 1 86 ? -12.592 -0.911 18.612 1.00 93.38 86 GLY A C 1
ATOM 715 O O . GLY A 1 86 ? -12.668 0.104 17.919 1.00 93.38 86 GLY A O 1
ATOM 716 N N . VAL A 1 87 ? -11.897 -0.984 19.737 1.00 93.38 87 VAL A N 1
ATOM 717 C CA . VAL A 1 87 ? -11.044 0.095 20.218 1.00 93.38 87 VAL A CA 1
ATOM 718 C C . VAL A 1 87 ? -9.653 -0.099 19.628 1.00 93.38 87 VAL A C 1
ATOM 720 O O . VAL A 1 87 ? -9.141 -1.217 19.634 1.00 93.38 87 VAL A O 1
ATOM 723 N N . ILE A 1 88 ? -9.071 0.978 19.108 1.00 92.56 88 ILE A N 1
ATOM 724 C CA . ILE A 1 88 ? -7.669 1.004 18.699 1.00 92.56 88 ILE A CA 1
ATOM 725 C C . ILE A 1 88 ? -6.807 0.752 19.936 1.00 92.56 88 ILE A C 1
ATOM 727 O O . ILE A 1 88 ? -6.946 1.469 20.928 1.00 92.56 88 ILE A O 1
ATOM 731 N N . SER A 1 89 ? -5.941 -0.253 19.861 1.00 92.56 89 SER A N 1
ATOM 732 C CA . SER A 1 89 ? -4.960 -0.575 20.895 1.00 92.56 89 SER A CA 1
ATOM 733 C C . SER A 1 89 ? -3.541 -0.623 20.332 1.00 92.56 89 SER A C 1
ATOM 735 O O . SER A 1 89 ? -3.336 -0.858 19.135 1.00 92.56 89 SER A O 1
ATOM 737 N N . ASP A 1 90 ? -2.565 -0.438 21.221 1.00 89.12 90 ASP A N 1
ATOM 738 C CA . ASP A 1 90 ? -1.129 -0.552 20.951 1.00 89.12 90 ASP A CA 1
ATOM 739 C C . ASP A 1 90 ? -0.660 0.337 19.789 1.00 89.12 90 ASP A C 1
ATOM 741 O O . ASP A 1 90 ? 0.197 -0.053 18.988 1.00 89.12 90 ASP A O 1
ATOM 745 N N . TYR A 1 91 ? -1.230 1.545 19.686 1.00 87.50 91 TYR A N 1
ATOM 746 C CA . TYR A 1 91 ? -0.858 2.492 18.639 1.00 87.50 91 TYR A CA 1
ATOM 747 C C . TYR A 1 91 ? 0.622 2.877 18.754 1.00 87.50 91 TYR A C 1
ATOM 749 O O . TYR A 1 91 ? 1.033 3.638 19.634 1.00 87.50 91 TYR A O 1
ATOM 757 N N . THR A 1 92 ? 1.426 2.372 17.828 1.00 85.75 92 THR A N 1
ATOM 758 C CA . THR A 1 92 ? 2.859 2.619 17.758 1.00 85.75 92 THR A CA 1
ATOM 759 C C . THR A 1 92 ? 3.121 3.673 16.698 1.00 85.75 92 THR A C 1
ATOM 761 O O . THR A 1 92 ? 2.796 3.499 15.522 1.00 85.75 92 THR A O 1
ATOM 764 N N . LEU A 1 93 ? 3.707 4.786 17.133 1.00 80.38 93 LEU A N 1
ATOM 765 C CA . LEU A 1 93 ? 4.146 5.845 16.236 1.00 80.38 93 LEU A CA 1
ATOM 766 C C . LEU A 1 93 ? 5.403 5.410 15.491 1.00 80.38 93 LEU A C 1
ATOM 768 O O . LEU A 1 93 ? 6.306 4.806 16.075 1.00 80.38 93 LEU A O 1
ATOM 772 N N . ALA A 1 94 ? 5.491 5.804 14.226 1.00 70.06 94 ALA A N 1
ATOM 773 C CA . ALA A 1 94 ? 6.769 5.939 13.547 1.00 70.06 94 ALA A CA 1
ATOM 774 C C . ALA A 1 94 ? 7.767 6.718 14.430 1.00 70.06 94 ALA A C 1
ATOM 776 O O . ALA A 1 94 ? 7.396 7.730 15.030 1.00 70.06 94 ALA A O 1
ATOM 777 N N . GLU A 1 95 ? 9.022 6.255 14.517 1.00 68.38 95 GLU A N 1
ATOM 778 C CA . GLU A 1 95 ? 10.067 6.902 15.326 1.00 68.38 95 GLU A CA 1
ATOM 779 C C . GLU A 1 95 ? 10.110 8.420 15.089 1.00 68.38 95 GLU A C 1
ATOM 781 O O . GLU A 1 95 ? 10.063 8.898 13.950 1.00 68.38 95 GLU A O 1
ATOM 786 N N . GLU A 1 96 ? 10.218 9.186 16.175 1.00 58.53 96 GLU A N 1
ATOM 787 C CA . GLU A 1 96 ? 10.233 10.645 16.121 1.00 58.53 96 GLU A CA 1
ATOM 788 C C . GLU A 1 96 ? 11.427 11.125 15.271 1.00 58.53 96 GLU A C 1
ATOM 790 O O . GLU A 1 96 ? 12.584 10.814 15.550 1.00 58.53 96 GLU A O 1
ATOM 795 N N . GLY A 1 97 ? 11.144 11.842 14.177 1.00 60.69 97 GLY A N 1
ATOM 796 C CA . GLY A 1 97 ? 12.146 12.246 13.180 1.00 60.69 97 GLY A CA 1
ATOM 797 C C . GLY A 1 97 ? 12.239 11.349 11.936 1.00 60.69 97 GLY A C 1
ATOM 798 O O . GLY A 1 97 ? 12.959 11.696 10.999 1.00 60.69 97 GLY A O 1
ATOM 799 N N . GLN A 1 98 ? 11.474 10.254 11.868 1.00 66.69 98 GLN A N 1
ATOM 800 C CA . GLN A 1 98 ? 11.357 9.382 10.694 1.00 66.69 98 GLN A CA 1
ATOM 801 C C . GLN A 1 98 ? 9.917 9.372 10.137 1.00 66.69 98 GLN A C 1
ATOM 803 O O . GLN A 1 98 ? 9.232 8.351 10.195 1.00 66.69 98 GLN A O 1
ATOM 808 N N . PRO A 1 99 ? 9.447 10.477 9.520 1.00 63.41 99 PRO A N 1
ATOM 809 C CA . PRO A 1 99 ? 8.063 10.625 9.042 1.00 63.41 99 PRO A CA 1
ATOM 810 C C . PRO A 1 99 ? 7.662 9.629 7.944 1.00 63.41 99 PRO A C 1
ATOM 812 O O . PRO A 1 99 ? 6.494 9.559 7.582 1.00 63.41 99 PRO A O 1
ATOM 815 N N . ASN A 1 100 ? 8.626 8.873 7.418 1.00 68.12 100 ASN A N 1
ATOM 816 C CA . ASN A 1 100 ? 8.459 7.910 6.336 1.00 68.12 100 ASN A CA 1
ATOM 817 C C . ASN A 1 100 ? 8.052 6.522 6.843 1.00 68.12 100 ASN A C 1
ATOM 819 O O . ASN A 1 100 ? 7.604 5.693 6.048 1.00 68.12 100 ASN A O 1
ATOM 823 N N . LEU A 1 101 ? 8.267 6.245 8.133 1.00 75.44 101 LEU A N 1
ATOM 824 C CA . LEU A 1 101 ? 7.900 4.972 8.735 1.00 75.44 101 LEU A CA 1
ATOM 825 C C . LEU A 1 101 ? 6.375 4.893 8.912 1.00 75.44 101 LEU A C 1
ATOM 827 O O . LEU A 1 101 ? 5.711 5.923 9.073 1.00 75.44 101 LEU A O 1
ATOM 831 N N . PRO A 1 102 ? 5.797 3.687 8.823 1.00 79.19 102 PRO A N 1
ATOM 832 C CA . PRO A 1 102 ? 4.387 3.503 9.098 1.00 79.19 102 PRO A CA 1
ATOM 833 C C . PRO A 1 102 ? 4.089 3.594 10.599 1.00 79.19 102 PRO A C 1
ATOM 835 O O . PRO A 1 102 ? 4.886 3.134 11.413 1.00 79.19 102 PRO A O 1
ATOM 838 N N . ASP A 1 103 ? 2.909 4.104 10.943 1.00 86.44 103 ASP A N 1
ATOM 839 C CA . ASP A 1 103 ? 2.294 3.818 12.239 1.00 86.44 103 ASP A CA 1
ATOM 840 C C . ASP A 1 103 ? 1.691 2.407 12.199 1.00 86.44 103 ASP A C 1
ATOM 842 O O . ASP A 1 103 ? 1.279 1.929 11.134 1.00 86.44 103 ASP A O 1
ATOM 846 N N . SER A 1 104 ? 1.597 1.741 13.344 1.00 88.56 104 SER A N 1
ATOM 847 C CA . SER A 1 104 ? 0.886 0.467 13.472 1.00 88.56 104 SER A CA 1
ATOM 848 C C . SER A 1 104 ? -0.059 0.474 14.662 1.00 88.56 104 SER A C 1
ATOM 850 O O . SER A 1 104 ? 0.164 1.178 15.643 1.00 88.56 104 SER A O 1
ATOM 852 N N . PHE A 1 105 ? -1.148 -0.281 14.560 1.00 91.31 105 PHE A N 1
ATOM 853 C CA . PHE A 1 105 ? -2.127 -0.417 15.632 1.00 91.31 105 PHE A CA 1
ATOM 854 C C . PHE A 1 105 ? -2.954 -1.689 15.471 1.00 91.31 105 PHE A C 1
ATOM 856 O O . PHE A 1 105 ? -2.966 -2.307 14.405 1.00 91.31 105 PHE A O 1
ATOM 863 N N . TYR A 1 106 ? -3.692 -2.044 16.518 1.00 92.19 106 TYR A N 1
ATOM 864 C CA . TYR A 1 106 ? -4.561 -3.213 16.544 1.00 92.19 106 TYR A CA 1
ATOM 865 C C . TYR A 1 106 ? -6.018 -2.820 16.769 1.00 92.19 106 TYR A C 1
ATOM 867 O O . TYR A 1 106 ? -6.320 -1.849 17.460 1.00 92.19 106 TYR A O 1
ATOM 875 N N . ILE A 1 107 ? -6.936 -3.592 16.188 1.00 92.75 107 ILE A N 1
ATOM 876 C CA . ILE A 1 107 ? -8.366 -3.552 16.515 1.00 92.75 107 ILE A CA 1
ATOM 877 C C . ILE A 1 107 ? -8.848 -4.987 16.627 1.00 92.75 107 ILE A C 1
ATOM 879 O O . ILE A 1 107 ? -8.792 -5.726 15.646 1.00 92.75 107 ILE A O 1
ATOM 883 N N . ASP A 1 108 ? -9.326 -5.375 17.809 1.00 91.50 108 ASP A N 1
ATOM 884 C CA . ASP A 1 108 ? -9.840 -6.729 18.070 1.00 91.50 108 ASP A CA 1
ATOM 885 C C . ASP A 1 108 ? -8.857 -7.836 17.616 1.00 91.50 108 ASP A C 1
ATOM 887 O O . ASP A 1 108 ? -9.220 -8.830 16.993 1.00 91.50 108 ASP A O 1
ATOM 891 N N . GLY A 1 109 ? -7.559 -7.611 17.858 1.00 88.81 109 GLY A N 1
ATOM 892 C CA . GLY A 1 109 ? -6.478 -8.526 17.473 1.00 88.81 109 GLY A CA 1
ATOM 893 C C . GLY A 1 109 ? -6.052 -8.476 15.999 1.00 88.81 109 GLY A C 1
ATOM 894 O O . GLY A 1 109 ? -5.118 -9.183 15.625 1.00 88.81 109 GLY 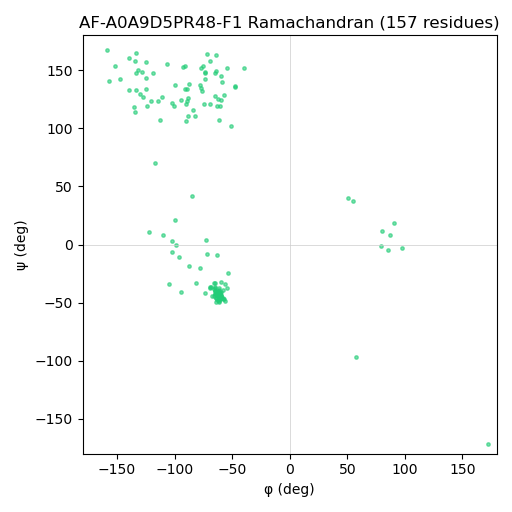A O 1
ATOM 895 N N . VAL A 1 110 ? -6.677 -7.643 15.162 1.00 90.94 110 VAL A N 1
ATOM 896 C CA . VAL A 1 110 ? -6.268 -7.427 13.765 1.00 90.94 110 VAL A CA 1
ATOM 897 C C . VAL A 1 110 ? -5.267 -6.279 13.689 1.00 90.94 110 VAL A C 1
ATOM 899 O O . VAL A 1 110 ? -5.589 -5.156 14.070 1.00 90.94 110 VAL A O 1
ATOM 902 N N . GLU A 1 111 ? -4.072 -6.559 13.170 1.00 91.31 111 GLU A N 1
ATOM 903 C CA . GLU A 1 111 ? -3.028 -5.556 12.948 1.00 91.31 111 GLU A CA 1
ATOM 904 C C . GLU A 1 111 ? -3.300 -4.722 11.688 1.00 91.31 111 GLU A C 1
ATOM 906 O O . GLU A 1 111 ? -3.641 -5.244 10.615 1.00 91.31 111 GLU A O 1
ATOM 911 N N . PHE A 1 112 ? -3.085 -3.417 11.814 1.00 89.19 112 PHE A N 1
ATOM 912 C CA . PHE A 1 112 ? -3.118 -2.447 10.735 1.00 89.19 112 PHE A CA 1
ATOM 913 C C . PHE A 1 112 ? -1.846 -1.611 10.725 1.00 89.19 112 PHE A C 1
ATOM 915 O O . PHE A 1 112 ? -1.262 -1.313 11.765 1.00 89.19 112 PHE A O 1
ATOM 922 N N . SER A 1 113 ? -1.451 -1.191 9.525 1.00 86.19 113 SER A N 1
ATOM 923 C CA . SER A 1 113 ? -0.298 -0.327 9.312 1.00 86.19 113 SER A CA 1
ATOM 924 C C . SER A 1 113 ? -0.680 0.848 8.416 1.00 86.19 113 SER A C 1
ATOM 926 O O . SER A 1 113 ? -1.288 0.665 7.358 1.00 86.19 113 SER A O 1
ATOM 928 N N . VAL A 1 114 ? -0.345 2.060 8.857 1.00 80.88 114 VAL A N 1
ATOM 929 C CA . VAL A 1 114 ? -0.616 3.317 8.157 1.00 80.88 114 VAL A CA 1
ATOM 930 C C . VAL A 1 114 ? 0.713 3.911 7.709 1.00 80.88 114 VAL A C 1
ATOM 932 O O . VAL A 1 114 ? 1.464 4.415 8.540 1.00 80.88 114 VAL A O 1
ATOM 935 N N . PRO A 1 115 ? 1.044 3.873 6.413 1.00 72.69 115 PRO A N 1
ATOM 936 C CA . PRO A 1 115 ? 2.323 4.371 5.927 1.00 72.69 115 PRO A CA 1
ATOM 937 C C . PRO A 1 115 ? 2.470 5.882 6.128 1.00 72.69 115 PRO A C 1
ATOM 939 O O . PRO A 1 115 ? 1.515 6.644 5.993 1.00 72.69 115 PRO A O 1
ATOM 942 N N . GLY A 1 116 ? 3.705 6.322 6.367 1.00 60.19 116 GLY A N 1
ATOM 943 C CA . GLY A 1 116 ? 4.044 7.731 6.572 1.00 60.19 116 GLY A CA 1
ATOM 944 C C . GLY A 1 116 ? 4.002 8.626 5.331 1.00 60.19 116 GLY A C 1
ATOM 945 O O . GLY A 1 116 ? 4.308 9.808 5.394 1.00 60.19 116 GLY A O 1
ATOM 946 N N . PHE A 1 117 ? 3.588 8.106 4.181 1.00 62.00 117 PHE A N 1
ATOM 947 C CA . PHE A 1 117 ? 3.341 8.900 2.980 1.00 62.00 117 PHE A CA 1
ATOM 948 C C . PHE A 1 117 ? 2.014 8.506 2.357 1.00 62.00 117 PHE A C 1
ATOM 950 O O . PHE A 1 117 ? 1.491 7.429 2.643 1.00 62.00 117 PHE A O 1
ATOM 957 N N . VAL A 1 118 ? 1.513 9.349 1.442 1.00 55.47 118 VAL A N 1
ATOM 958 C CA . VAL A 1 118 ? 0.367 9.027 0.582 1.00 55.47 118 VAL A CA 1
ATOM 959 C C . VAL A 1 118 ? 0.632 7.681 -0.075 1.00 55.47 118 VAL A C 1
ATOM 961 O O . VAL A 1 118 ? 1.443 7.551 -0.996 1.00 55.47 118 VAL A O 1
ATOM 964 N N . SER A 1 119 ? -0.016 6.656 0.459 1.00 58.53 119 SER A N 1
ATOM 965 C CA . SER A 1 119 ? 0.244 5.307 0.022 1.00 58.53 119 SER A CA 1
ATOM 966 C C . SER A 1 119 ? -0.336 5.097 -1.357 1.00 58.53 119 SER A C 1
ATOM 968 O O . SER A 1 119 ? -1.234 5.796 -1.834 1.00 58.53 119 SER A O 1
ATOM 970 N N . ALA A 1 120 ? 0.129 4.022 -1.967 1.00 55.19 120 ALA A N 1
ATOM 971 C CA . ALA A 1 120 ? -0.440 3.504 -3.182 1.00 55.19 120 ALA A CA 1
ATOM 972 C C . ALA A 1 120 ? -1.971 3.254 -3.098 1.00 55.19 120 ALA A C 1
ATOM 974 O O . ALA A 1 120 ? -2.629 3.271 -4.138 1.00 55.19 120 ALA A O 1
ATOM 975 N N . TRP A 1 121 ? -2.500 3.036 -1.896 1.00 62.78 121 TRP A N 1
ATOM 976 C CA . TRP A 1 121 ? -3.862 2.605 -1.578 1.00 62.78 121 TRP A CA 1
ATOM 977 C C . TRP A 1 121 ? -4.783 3.731 -1.092 1.00 62.78 121 TRP A C 1
ATOM 979 O O . TRP A 1 121 ? -5.976 3.506 -0.929 1.00 62.78 121 TRP A O 1
ATOM 989 N N . GLY A 1 122 ? -4.244 4.937 -0.883 1.00 57.16 122 GLY A N 1
ATOM 990 C CA . GLY A 1 122 ? -5.021 6.104 -0.466 1.00 57.16 122 GLY A CA 1
ATOM 991 C C . GLY A 1 122 ? -5.208 6.277 1.042 1.00 57.16 122 GLY A C 1
ATOM 992 O O . GLY A 1 122 ? -5.951 7.180 1.395 1.00 57.16 122 GLY A O 1
ATOM 993 N N . TYR A 1 123 ? -4.540 5.473 1.891 1.00 68.06 123 TYR A N 1
ATOM 994 C CA . TYR A 1 123 ? -4.664 5.475 3.365 1.00 68.06 123 TYR A CA 1
ATOM 995 C C . TYR A 1 123 ? -4.784 6.881 3.999 1.00 68.06 123 TYR A C 1
ATOM 997 O O . TYR A 1 123 ? -4.197 7.838 3.480 1.00 68.06 123 TYR A O 1
ATOM 1005 N N . PRO A 1 124 ? -5.449 7.004 5.169 1.00 62.69 124 PRO A N 1
ATOM 1006 C CA . PRO A 1 124 ? -5.282 8.186 6.014 1.00 62.69 124 PRO A CA 1
ATOM 1007 C C . PRO A 1 124 ? -3.794 8.404 6.326 1.00 62.69 124 PRO A C 1
ATOM 1009 O O . PRO A 1 124 ? -3.009 7.460 6.322 1.00 62.69 124 PRO A O 1
ATOM 1012 N N . LEU A 1 125 ? -3.395 9.653 6.563 1.00 66.56 125 LEU A N 1
ATOM 1013 C CA . LEU A 1 125 ? -2.017 9.968 6.944 1.00 66.56 125 LEU A CA 1
ATOM 1014 C C . LEU A 1 125 ? -1.700 9.329 8.304 1.00 66.56 125 LEU A C 1
ATOM 1016 O O . LEU A 1 125 ? -2.594 9.177 9.137 1.00 66.56 125 LEU A O 1
ATOM 1020 N N . ASN A 1 126 ? -0.440 8.958 8.528 1.00 70.81 126 ASN A N 1
ATOM 1021 C CA . ASN A 1 126 ? 0.037 8.608 9.866 1.00 70.81 126 ASN A CA 1
ATOM 1022 C C . ASN A 1 126 ? -0.043 9.848 10.785 1.00 70.81 126 ASN A C 1
ATOM 1024 O O . ASN A 1 126 ? -0.161 10.984 10.310 1.00 70.81 126 ASN A O 1
ATOM 1028 N N . ARG A 1 127 ? 0.019 9.665 12.103 1.00 74.62 127 ARG A N 1
ATOM 1029 C CA . ARG A 1 127 ? -0.198 10.755 13.068 1.00 74.62 127 ARG A CA 1
ATOM 1030 C C . ARG A 1 127 ? 0.829 11.878 12.909 1.00 74.62 127 ARG A C 1
ATOM 1032 O O . ARG A 1 127 ? 0.468 13.051 12.959 1.00 74.62 127 ARG A O 1
ATOM 1039 N N . VAL A 1 128 ? 2.084 11.529 12.609 1.00 70.56 128 VAL A N 1
ATOM 1040 C CA . VAL A 1 128 ? 3.175 12.490 12.345 1.00 70.56 128 VAL A CA 1
ATOM 1041 C C . VAL A 1 128 ? 2.864 13.411 11.156 1.00 70.56 128 VAL A C 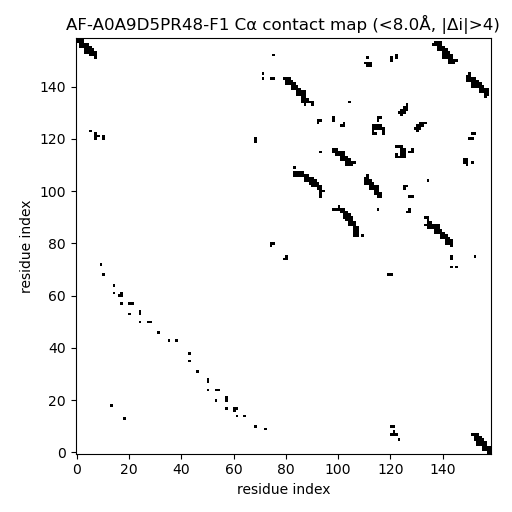1
ATOM 1043 O O . VAL A 1 128 ? 3.235 14.582 11.175 1.00 70.56 128 VAL A O 1
ATOM 1046 N N . ASN A 1 129 ? 2.134 12.925 10.147 1.00 69.19 129 ASN A N 1
ATOM 1047 C CA . ASN A 1 129 ? 1.710 13.708 8.987 1.00 69.19 129 ASN A CA 1
ATOM 1048 C C . ASN A 1 129 ? 0.255 14.207 9.096 1.00 69.19 129 ASN A C 1
ATOM 1050 O O . ASN A 1 129 ? -0.353 14.548 8.083 1.00 69.19 129 ASN A O 1
ATOM 1054 N N . GLY A 1 130 ? -0.313 14.287 10.305 1.00 70.19 130 GLY A N 1
ATOM 1055 C CA . GLY A 1 130 ? -1.648 14.855 10.539 1.00 70.19 130 GLY A CA 1
ATOM 1056 C C . GLY A 1 130 ? -2.800 13.849 10.476 1.00 70.19 130 GLY A C 1
ATOM 1057 O O . GLY A 1 130 ? -3.955 14.243 10.310 1.00 70.19 130 GLY A O 1
ATOM 1058 N N . GLY A 1 131 ? -2.498 12.556 10.594 1.00 75.50 131 GLY A N 1
ATOM 1059 C CA . GLY A 1 131 ? -3.478 11.506 10.846 1.00 75.50 131 GLY A CA 1
ATOM 1060 C C . GLY A 1 131 ? -4.240 11.724 12.145 1.00 75.50 131 GLY A C 1
ATOM 1061 O O . GLY A 1 131 ? -3.677 12.203 13.126 1.00 75.50 131 GLY A O 1
ATOM 1062 N N . ILE A 1 132 ? -5.518 11.346 12.154 1.00 78.38 132 ILE A N 1
ATOM 1063 C CA . ILE A 1 132 ? -6.388 11.528 13.323 1.00 78.38 132 ILE A CA 1
ATOM 1064 C C . ILE A 1 132 ? -6.534 10.262 14.171 1.00 78.38 132 ILE A C 1
ATOM 1066 O O . ILE A 1 132 ? -7.278 10.293 15.141 1.00 78.38 132 ILE A O 1
ATOM 1070 N N . LEU A 1 133 ? -5.896 9.151 13.776 1.00 84.50 133 LEU A N 1
ATOM 1071 C CA . LEU A 1 133 ? -5.969 7.869 14.480 1.00 84.50 133 LEU A CA 1
ATOM 1072 C C . LEU A 1 133 ? -5.083 7.879 15.728 1.00 84.50 133 LEU A C 1
ATOM 1074 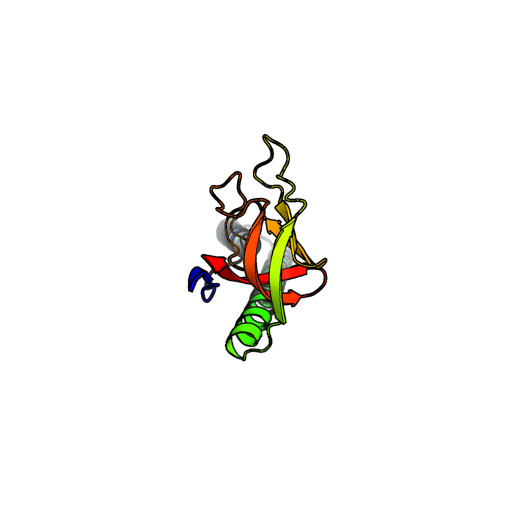O O . LEU A 1 133 ? -3.939 8.324 15.683 1.00 84.50 133 LEU A O 1
ATOM 1078 N N . GLU A 1 134 ? -5.632 7.390 16.836 1.00 85.56 134 GLU A N 1
ATOM 1079 C CA . GLU A 1 134 ? -5.035 7.432 18.165 1.00 85.56 134 GLU A CA 1
ATOM 1080 C C . GLU A 1 134 ? -5.532 6.246 18.992 1.00 85.56 134 GLU A C 1
ATOM 1082 O O . GLU A 1 134 ? -6.631 5.725 18.769 1.00 85.56 134 GLU A O 1
ATOM 1087 N N . ASP A 1 135 ? -4.713 5.852 19.961 1.00 89.19 135 ASP A N 1
ATOM 1088 C CA . ASP A 1 135 ? -5.033 4.802 20.921 1.00 89.19 135 ASP A CA 1
ATOM 1089 C C . ASP A 1 135 ? -6.306 5.134 21.717 1.00 89.19 135 ASP A C 1
ATOM 1091 O O . ASP A 1 135 ? -6.541 6.283 22.099 1.00 89.19 135 ASP A O 1
ATOM 1095 N N . GLY A 1 136 ? -7.151 4.133 21.960 1.00 87.75 136 GLY A N 1
ATOM 1096 C CA . GLY A 1 136 ? -8.398 4.293 22.711 1.00 87.75 136 GLY A CA 1
ATOM 1097 C C . GLY A 1 136 ? -9.607 4.758 21.893 1.00 87.75 136 GLY A C 1
ATOM 1098 O O . GLY A 1 136 ? -10.722 4.790 22.420 1.00 87.75 136 GLY A O 1
ATOM 1099 N N . MET A 1 137 ? -9.452 5.074 20.604 1.00 90.00 137 MET A N 1
ATOM 1100 C CA . MET A 1 137 ? -10.597 5.413 19.757 1.00 90.00 137 MET A CA 1
ATOM 1101 C C . MET A 1 137 ? -11.394 4.182 19.332 1.00 90.00 137 MET A C 1
ATOM 1103 O O . MET A 1 137 ? -10.840 3.208 18.830 1.00 90.00 137 MET A O 1
ATOM 1107 N N . CYS A 1 138 ? -12.720 4.251 19.470 1.00 92.19 138 CYS A N 1
ATOM 1108 C CA . CYS A 1 138 ? -13.624 3.222 18.966 1.00 92.19 138 CYS A CA 1
ATOM 1109 C C . CYS A 1 138 ? -13.931 3.477 17.489 1.00 92.19 138 CYS A C 1
ATOM 1111 O O . CYS A 1 138 ? -14.533 4.494 17.131 1.00 92.19 138 CYS A O 1
ATOM 1113 N N . VAL A 1 139 ? -13.513 2.557 16.625 1.00 92.38 139 VAL A N 1
ATOM 1114 C CA . VAL A 1 139 ? -13.673 2.685 15.177 1.00 92.38 139 VAL A CA 1
ATOM 1115 C C . VAL A 1 139 ? -14.183 1.389 14.561 1.00 92.38 139 VAL A C 1
ATOM 1117 O O . VAL A 1 139 ? -14.036 0.291 15.100 1.00 92.38 139 VAL A O 1
ATOM 1120 N N . ARG A 1 140 ? -14.779 1.529 13.385 1.00 93.56 140 ARG A N 1
ATOM 1121 C CA . ARG A 1 140 ? -15.091 0.451 12.461 1.00 93.56 140 ARG A CA 1
ATOM 1122 C C . ARG A 1 140 ? -14.253 0.647 11.205 1.00 93.56 140 ARG A C 1
ATOM 1124 O O . ARG A 1 140 ? -14.337 1.691 10.560 1.00 93.56 140 ARG A O 1
ATOM 1131 N N . ILE A 1 141 ? -13.464 -0.361 10.854 1.00 91.75 141 ILE A N 1
ATOM 1132 C CA . ILE A 1 141 ? -12.604 -0.359 9.672 1.00 91.75 141 ILE A CA 1
ATOM 1133 C C . ILE A 1 141 ? -13.134 -1.363 8.659 1.00 91.75 141 ILE A C 1
ATOM 1135 O O . ILE A 1 141 ? -13.300 -2.539 8.978 1.00 91.75 141 ILE A O 1
ATOM 1139 N N . CYS A 1 142 ? -13.346 -0.907 7.425 1.00 92.44 142 CYS A N 1
ATOM 1140 C CA . CYS A 1 142 ? -13.513 -1.786 6.271 1.00 92.44 142 CYS A CA 1
ATOM 1141 C C . CYS A 1 142 ? -12.160 -1.947 5.582 1.00 92.44 142 CYS A C 1
ATOM 1143 O O . CYS A 1 142 ? -11.543 -0.947 5.203 1.00 92.44 142 CYS A O 1
ATOM 1145 N N . TYR A 1 143 ? -11.698 -3.183 5.414 1.00 91.62 143 TYR A N 1
ATOM 1146 C CA . TYR A 1 143 ? -10.383 -3.483 4.861 1.00 91.62 143 TYR A CA 1
ATOM 1147 C C . TYR A 1 143 ? -10.398 -4.677 3.908 1.00 91.62 143 TYR A C 1
ATOM 1149 O O . TYR A 1 143 ? -11.307 -5.504 3.923 1.00 91.62 143 TYR A O 1
ATOM 1157 N N . ILE A 1 144 ? -9.370 -4.770 3.069 1.00 91.00 144 ILE A N 1
ATOM 1158 C CA . ILE A 1 144 ? -9.170 -5.865 2.121 1.00 91.00 144 ILE A CA 1
ATOM 1159 C C . ILE A 1 144 ? -7.801 -6.490 2.386 1.00 91.00 144 ILE A C 1
ATOM 1161 O O . ILE A 1 144 ? -6.788 -5.801 2.239 1.00 91.00 144 ILE A O 1
ATOM 1165 N N . PRO A 1 145 ? -7.736 -7.784 2.744 1.00 89.69 145 PRO A N 1
ATOM 1166 C CA . PRO A 1 145 ? -6.471 -8.499 2.822 1.00 89.69 145 PRO A CA 1
ATOM 1167 C C . PRO A 1 145 ? -5.832 -8.571 1.434 1.00 89.69 145 PRO A C 1
ATOM 1169 O O . PRO A 1 145 ? -6.399 -9.143 0.499 1.00 89.69 145 PRO A O 1
ATOM 1172 N N . TYR A 1 146 ? -4.641 -8.001 1.280 1.00 85.69 146 TYR A N 1
ATOM 1173 C CA . TYR A 1 146 ? -3.902 -8.056 0.027 1.00 85.69 146 TYR A CA 1
ATOM 1174 C C . TYR A 1 146 ? -2.438 -8.407 0.280 1.00 85.69 146 TYR A C 1
ATOM 1176 O O . TYR A 1 146 ? -1.675 -7.637 0.858 1.00 85.69 146 TYR A O 1
ATOM 1184 N N . LYS A 1 147 ? -2.029 -9.584 -0.208 1.00 83.38 147 LYS A N 1
ATOM 1185 C CA . LYS A 1 147 ? -0.711 -10.189 0.040 1.00 83.38 147 LYS A CA 1
ATOM 1186 C C . LYS A 1 147 ? -0.433 -10.381 1.537 1.00 83.38 147 LYS A C 1
ATOM 1188 O O . LYS A 1 147 ? -0.865 -11.386 2.085 1.00 83.38 147 LYS A O 1
ATOM 1193 N N . PHE A 1 148 ? 0.287 -9.451 2.157 1.00 79.19 148 PHE A N 1
ATOM 1194 C CA . PHE A 1 148 ? 0.751 -9.522 3.545 1.00 79.19 148 PHE A CA 1
ATOM 1195 C C . PHE A 1 148 ? 0.257 -8.334 4.381 1.00 79.19 148 PHE A C 1
ATOM 1197 O O . PHE A 1 148 ? 0.739 -8.128 5.486 1.00 79.19 148 PHE A O 1
ATOM 1204 N N . GLU A 1 149 ? -0.673 -7.538 3.846 1.00 81.81 149 GLU A N 1
ATOM 1205 C CA . GLU A 1 149 ? -1.142 -6.302 4.470 1.00 81.81 149 GLU A CA 1
ATOM 1206 C C . GLU A 1 149 ? -2.673 -6.225 4.452 1.00 81.81 149 GLU A C 1
ATOM 1208 O O . GLU A 1 149 ? -3.333 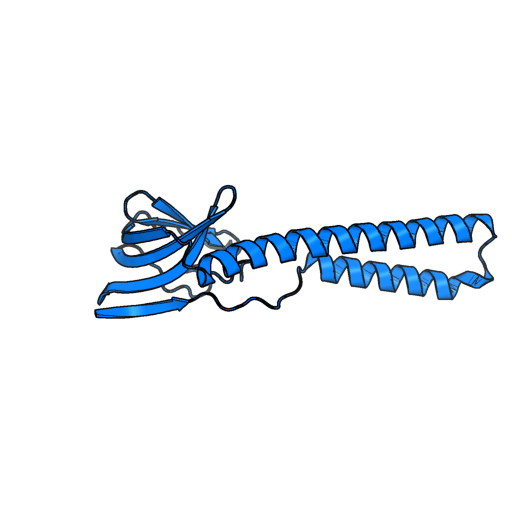-6.678 3.509 1.00 81.81 149 GLU A O 1
ATOM 1213 N N . ASN A 1 150 ? -3.236 -5.601 5.489 1.00 88.31 150 ASN A N 1
ATOM 1214 C CA . ASN A 1 150 ? -4.650 -5.254 5.559 1.00 88.31 150 ASN A CA 1
ATOM 1215 C C . ASN A 1 150 ? -4.862 -3.850 4.981 1.00 88.31 150 ASN A C 1
ATOM 1217 O O . ASN A 1 150 ? -4.506 -2.837 5.592 1.00 88.31 150 ASN A O 1
ATOM 1221 N N . VAL A 1 151 ? -5.438 -3.780 3.778 1.00 87.38 151 VAL A N 1
ATOM 1222 C CA . VAL A 1 151 ? -5.648 -2.512 3.074 1.00 87.38 151 VAL A CA 1
ATOM 1223 C C . VAL A 1 151 ? -6.904 -1.825 3.579 1.00 87.38 151 VAL A C 1
ATOM 1225 O O . VAL A 1 151 ? -8.004 -2.297 3.318 1.00 87.38 151 VAL A O 1
ATOM 1228 N N . ILE A 1 152 ? -6.748 -0.711 4.294 1.00 88.56 152 ILE A N 1
ATOM 1229 C CA . ILE A 1 152 ? -7.863 0.060 4.854 1.00 88.56 152 ILE A CA 1
ATOM 1230 C C . ILE A 1 152 ? -8.561 0.832 3.734 1.00 88.56 152 ILE A C 1
ATOM 1232 O O . ILE A 1 152 ? -7.964 1.689 3.081 1.00 88.56 152 ILE A O 1
ATOM 1236 N N . MET A 1 153 ? -9.850 0.558 3.559 1.00 87.50 153 MET A N 1
ATOM 1237 C CA . MET A 1 153 ? -10.696 1.185 2.546 1.00 87.50 153 MET A CA 1
ATOM 1238 C C . MET A 1 153 ? -11.637 2.228 3.142 1.00 87.50 153 MET A C 1
ATOM 1240 O O . MET A 1 153 ? -11.905 3.237 2.502 1.00 87.50 153 MET A O 1
ATOM 1244 N N . LYS A 1 154 ? -12.121 2.013 4.368 1.00 89.19 154 LYS A N 1
ATOM 1245 C CA . LYS A 1 154 ? -13.022 2.944 5.053 1.00 89.19 154 LYS A CA 1
ATOM 1246 C C . LYS A 1 154 ? -12.787 2.925 6.556 1.00 89.19 154 LYS A C 1
ATOM 1248 O O . LYS A 1 154 ? -12.561 1.852 7.114 1.00 89.19 154 LYS A O 1
ATOM 1253 N N . ILE A 1 155 ? -12.876 4.086 7.199 1.00 89.25 155 ILE A N 1
ATOM 1254 C CA . ILE A 1 155 ? -12.857 4.229 8.657 1.00 89.25 155 ILE A CA 1
ATOM 1255 C C . ILE A 1 155 ? -14.068 5.046 9.096 1.00 89.25 155 ILE A C 1
ATOM 1257 O O . ILE A 1 155 ? -14.285 6.170 8.637 1.00 89.25 155 ILE A O 1
ATOM 1261 N N . GLU A 1 156 ? -14.823 4.487 10.031 1.00 91.44 156 GLU A N 1
ATOM 1262 C CA . GLU A 1 156 ? -15.953 5.130 10.688 1.00 91.44 156 GLU A CA 1
ATOM 1263 C C . GLU A 1 156 ? -15.676 5.187 12.191 1.00 91.44 156 GLU A C 1
ATOM 1265 O O . GLU A 1 156 ? -15.436 4.162 12.823 1.00 91.44 156 GLU A O 1
ATOM 1270 N N . GLN A 1 157 ? -15.700 6.380 12.775 1.00 90.00 157 GLN A N 1
ATOM 1271 C CA . GLN A 1 157 ? -15.547 6.568 14.212 1.00 90.00 157 GLN A CA 1
ATOM 1272 C C . GLN A 1 157 ? -16.903 6.459 14.902 1.00 90.00 157 GLN A C 1
ATOM 1274 O O . GLN A 1 157 ? -17.904 6.989 14.413 1.00 90.00 157 GLN A O 1
ATOM 1279 N N . LEU A 1 158 ? -16.929 5.776 16.043 1.00 87.44 158 LEU A N 1
ATOM 1280 C CA . LEU A 1 158 ? -18.106 5.675 16.891 1.00 87.44 158 LEU A CA 1
ATOM 1281 C C . LEU A 1 158 ? -18.108 6.854 17.874 1.00 87.44 158 LEU A C 1
ATOM 1283 O O . LEU A 1 158 ? -17.245 6.922 18.747 1.00 87.44 158 LEU A O 1
ATOM 1287 N N . GLU A 1 159 ? -19.050 7.785 17.689 1.00 73.12 159 GLU A N 1
ATOM 1288 C CA . GLU A 1 159 ? -19.395 8.824 18.678 1.00 73.12 159 GLU A CA 1
ATOM 1289 C C . GLU A 1 159 ? -20.304 8.270 19.774 1.00 73.12 159 GLU A C 1
ATOM 1291 O O . GLU A 1 159 ? -21.318 7.609 19.405 1.00 73.12 159 GLU A O 1
#

Sequence (159 aa):
MYKEVYEAKPFYGVNPAFVIFCVIAVLITLILIAFWRKFDMGSRFFFLFILIFFIFIISCQAYTSIDAKRKVYNAYIAGEYLTVQGVISDYTLAEEGQPNLPDSFYIDGVEFSVPGFVSAWGYPLNRVNGGILEDGMCVRICYIPYKFENVIMKIEQLE

Solvent-accessible surface area (backbone atoms only — not comparable to full-atom values): 8952 Å² total; per-residue (Å²): 88,79,44,82,76,46,69,55,68,90,82,84,80,76,58,68,68,47,54,53,49,52,54,51,53,50,52,52,52,53,52,46,66,74,42,54,87,78,54,55,75,70,58,52,55,56,51,52,51,51,51,52,52,52,53,50,52,44,51,53,55,49,50,59,59,52,50,57,50,50,52,55,53,49,33,50,77,70,61,67,49,48,74,50,67,36,48,30,36,77,57,40,74,34,59,91,92,39,64,71,42,46,24,37,32,28,40,80,87,44,72,39,67,31,44,31,52,89,41,96,69,54,48,70,49,17,55,89,72,71,23,88,76,56,65,70,43,43,36,37,38,34,26,36,83,51,97,92,45,52,44,60,42,33,35,30,35,60,96